Protein AF-A0A5B7EM79-F1 (afdb_monomer_lite)

Sequence (69 aa):
MPQRLKKDYNRVPLVISEDRKLFVGMLSKQQTEEDVRQLFQPYGNIEECTILRGPDGASKGRKQHDQPA

InterPro domains:
  IPR000504 RNA recognition motif domain [PF00076] (22-61)
  IPR000504 RNA recognition motif domain [PS50102] (20-61)
  IPR012677 Nucleotide-binding alpha-beta plait domain superfamily [G3DSA:3.30.70.330] (16-62)
  IPR035979 RNA-binding domain superfamily [SSF54928] (13-61)

Secondary structure (DSSP, 8-state):
--------GGGS-----S----------TT--HHHHHHHHGGG---S-------TT-------------

Radius of gyration: 22.81 Å; chains: 1; bounding box: 24×71×55 Å

Organism: Portunus trituberculatus (NCBI:txid210409)

pLDDT: mean 75.26, std 16.79, range [48.59, 97.0]

Foldseek 3Di:
DDDD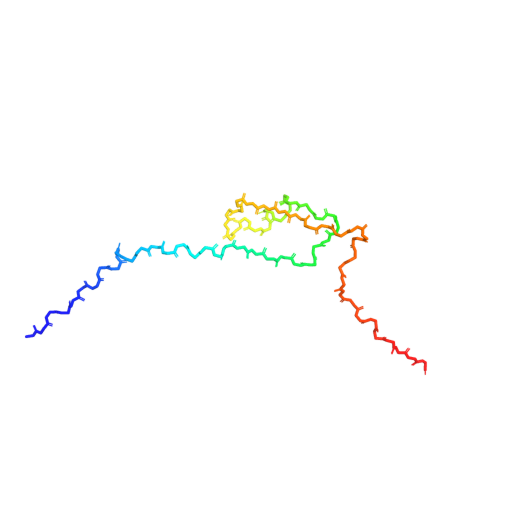DPPPPVPDPPPPPPPPDDDDPDDDPPDDQVNVQVVCVVVHGDPDDDDDADPVRDDPDDDPPDDDD

Structure (mmCIF, N/CA/C/O backbone):
data_AF-A0A5B7EM79-F1
#
_entry.id   AF-A0A5B7EM79-F1
#
loop_
_atom_site.group_PDB
_atom_site.id
_atom_site.type_symbol
_atom_site.label_atom_id
_atom_site.label_alt_id
_atom_site.label_comp_id
_atom_site.label_asym_id
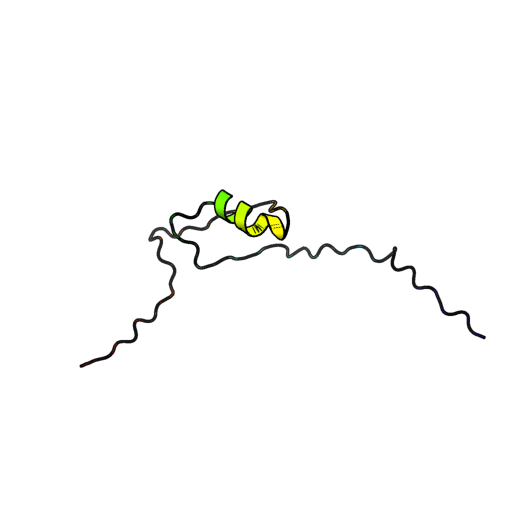_atom_site.label_entity_id
_atom_site.label_seq_id
_atom_site.pdbx_PDB_ins_code
_atom_site.Cartn_x
_atom_site.Cartn_y
_atom_site.Cartn_z
_atom_site.occupancy
_atom_site.B_iso_or_equiv
_atom_site.auth_seq_id
_atom_site.auth_comp_id
_atom_site.auth_asym_id
_atom_site.auth_atom_id
_atom_site.pdbx_PDB_model_num
ATOM 1 N N . MET A 1 1 ? 2.598 -35.284 -48.860 1.00 48.59 1 MET A N 1
ATOM 2 C CA . MET A 1 1 ? 1.868 -34.375 -47.947 1.00 48.59 1 MET A CA 1
ATOM 3 C C . MET A 1 1 ? 2.767 -34.074 -46.752 1.00 48.59 1 MET A C 1
ATOM 5 O O . MET A 1 1 ? 3.101 -35.025 -46.053 1.00 48.59 1 MET A O 1
ATOM 9 N N . PRO A 1 2 ? 3.243 -32.836 -46.536 1.00 52.25 2 PRO A N 1
ATOM 10 C CA . PRO A 1 2 ? 4.125 -32.547 -45.408 1.00 52.25 2 PRO A CA 1
ATOM 11 C C . PRO A 1 2 ? 3.339 -32.655 -44.095 1.00 52.25 2 PRO A C 1
ATOM 13 O O . PRO A 1 2 ? 2.310 -32.004 -43.919 1.00 52.25 2 PRO A O 1
ATOM 16 N N . GLN A 1 3 ? 3.799 -33.516 -43.185 1.00 53.72 3 GLN A N 1
ATOM 17 C CA . GLN A 1 3 ? 3.221 -33.643 -41.849 1.00 53.72 3 GLN A CA 1
ATOM 18 C C . GLN A 1 3 ? 3.536 -32.372 -41.057 1.00 53.72 3 GLN A C 1
ATOM 20 O O . GLN A 1 3 ? 4.691 -32.034 -40.809 1.00 53.72 3 GLN A O 1
ATOM 25 N N . ARG A 1 4 ? 2.479 -31.637 -40.709 1.00 63.34 4 ARG A N 1
ATOM 26 C CA . ARG A 1 4 ? 2.529 -30.400 -39.931 1.00 63.34 4 ARG A CA 1
ATOM 27 C C . ARG A 1 4 ? 3.197 -30.691 -38.584 1.00 63.34 4 ARG A C 1
ATOM 29 O O . ARG A 1 4 ? 2.659 -31.451 -37.783 1.00 63.34 4 ARG A O 1
ATOM 36 N N . LEU A 1 5 ? 4.369 -30.097 -38.364 1.00 63.62 5 LEU A N 1
ATOM 37 C CA . LEU A 1 5 ? 5.135 -30.194 -37.124 1.00 63.62 5 LEU A CA 1
ATOM 38 C C . LEU A 1 5 ? 4.241 -29.765 -35.949 1.00 63.62 5 LEU A C 1
ATOM 40 O O . LEU A 1 5 ? 3.823 -28.606 -35.870 1.00 63.62 5 LEU A O 1
ATOM 44 N N . LYS A 1 6 ? 3.912 -30.706 -35.059 1.00 62.50 6 LYS A N 1
ATOM 45 C CA . LYS A 1 6 ? 3.244 -30.413 -33.789 1.00 62.50 6 LYS A CA 1
ATOM 46 C C . LYS A 1 6 ? 4.260 -29.654 -32.938 1.00 62.50 6 LYS A C 1
ATOM 48 O O . LYS A 1 6 ? 5.183 -30.256 -32.416 1.00 62.50 6 LYS A O 1
ATOM 53 N N . LYS A 1 7 ? 4.158 -28.323 -32.875 1.00 56.47 7 LYS A N 1
ATOM 54 C CA . LYS A 1 7 ? 4.954 -27.526 -31.934 1.00 56.47 7 LYS A CA 1
ATOM 55 C C . LYS A 1 7 ? 4.543 -27.945 -30.525 1.00 56.47 7 LYS A C 1
ATOM 57 O O . LYS A 1 7 ? 3.432 -27.628 -30.104 1.00 56.47 7 LYS A O 1
ATOM 62 N N . ASP A 1 8 ? 5.413 -28.668 -29.830 1.00 63.59 8 ASP A N 1
ATOM 63 C CA . ASP A 1 8 ? 5.232 -29.058 -28.435 1.00 63.59 8 ASP A CA 1
ATOM 64 C C . ASP A 1 8 ? 5.200 -27.805 -27.545 1.00 63.59 8 ASP A C 1
ATOM 66 O O . ASP A 1 8 ? 6.219 -27.343 -27.031 1.00 63.59 8 ASP A O 1
ATOM 70 N N . TYR A 1 9 ? 4.008 -27.231 -27.366 1.00 57.84 9 TYR A N 1
ATOM 71 C CA . TYR A 1 9 ? 3.767 -26.050 -26.526 1.00 57.84 9 TYR A CA 1
ATOM 72 C C . TYR A 1 9 ? 4.154 -26.268 -25.052 1.00 57.84 9 TYR A C 1
ATOM 74 O 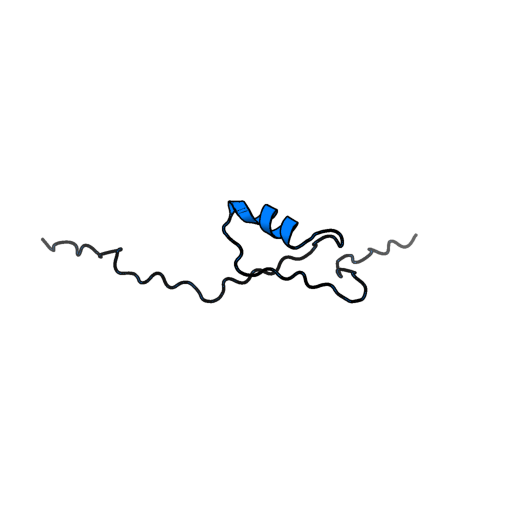O . TYR A 1 9 ? 4.298 -25.304 -24.313 1.00 57.84 9 TYR A O 1
ATOM 82 N N . ASN A 1 10 ? 4.384 -27.517 -24.636 1.00 64.88 10 ASN A N 1
ATOM 83 C CA . ASN A 1 10 ? 4.875 -27.878 -23.303 1.00 64.88 10 ASN A CA 1
ATOM 84 C C . ASN A 1 10 ? 6.373 -27.603 -23.080 1.00 64.88 10 ASN A C 1
ATOM 86 O O . ASN A 1 10 ? 6.862 -27.819 -21.975 1.00 64.88 10 ASN A O 1
ATOM 90 N N . ARG A 1 11 ? 7.121 -27.158 -24.102 1.00 64.44 11 ARG A N 1
ATOM 91 C CA . ARG A 1 11 ? 8.567 -26.894 -23.990 1.00 64.44 11 ARG A CA 1
ATOM 92 C C . ARG A 1 11 ? 8.941 -25.416 -24.079 1.00 64.44 11 ARG A C 1
ATOM 94 O O . ARG A 1 11 ? 10.115 -25.106 -24.267 1.00 64.44 11 ARG A O 1
ATOM 101 N N . VAL A 1 12 ? 7.975 -24.505 -23.951 1.00 61.72 12 VAL A N 1
ATOM 102 C CA . VAL A 1 12 ? 8.307 -23.102 -23.683 1.00 61.72 12 VAL A CA 1
ATOM 103 C C . VAL A 1 12 ? 8.654 -23.000 -22.195 1.00 61.72 12 VAL A C 1
ATOM 105 O O . VAL A 1 12 ? 7.779 -23.247 -21.366 1.00 61.72 12 VAL A O 1
ATOM 108 N N . PRO A 1 13 ? 9.914 -22.722 -21.806 1.00 64.06 13 PRO A N 1
ATOM 109 C CA . PRO A 1 13 ? 10.185 -22.388 -20.419 1.00 64.06 13 PRO A CA 1
ATOM 110 C C . PRO A 1 13 ? 9.309 -21.184 -20.082 1.00 64.06 13 PRO A C 1
ATOM 112 O O . PRO A 1 13 ? 9.317 -20.190 -20.813 1.00 64.06 13 PRO A O 1
ATOM 115 N N . LEU A 1 14 ? 8.511 -21.305 -19.019 1.00 62.97 14 LEU A N 1
ATOM 116 C CA . LEU A 1 14 ? 7.792 -20.176 -18.448 1.00 62.97 14 LEU A CA 1
ATOM 117 C C . LEU A 1 14 ? 8.861 -19.206 -17.952 1.00 62.97 14 LEU A C 1
ATOM 119 O O . LEU A 1 14 ? 9.356 -19.323 -16.835 1.00 62.97 14 LEU A O 1
ATOM 123 N N . VAL A 1 15 ? 9.288 -18.304 -18.831 1.00 61.66 15 VAL A N 1
ATOM 124 C CA . VAL A 1 15 ? 10.104 -17.157 -18.467 1.00 61.66 15 VAL A CA 1
ATOM 125 C C . VAL A 1 15 ? 9.244 -16.321 -17.530 1.00 61.66 15 VAL A C 1
ATOM 127 O O . VAL A 1 15 ? 8.373 -15.569 -17.957 1.00 61.66 15 VAL A O 1
ATOM 130 N N . ILE A 1 16 ? 9.415 -16.535 -16.226 1.00 63.34 16 ILE A N 1
ATOM 131 C CA . ILE A 1 16 ? 8.868 -15.651 -15.208 1.00 63.34 16 ILE A CA 1
ATOM 132 C C . ILE A 1 16 ? 9.604 -14.329 -15.423 1.00 63.34 16 ILE A C 1
ATOM 134 O O . ILE A 1 16 ? 10.773 -14.226 -15.064 1.00 63.34 16 ILE A O 1
ATOM 138 N N . SER A 1 17 ? 8.967 -13.362 -16.089 1.00 65.94 17 SER A N 1
ATOM 139 C CA . SER A 1 17 ? 9.521 -12.013 -16.230 1.00 65.94 17 SER A CA 1
ATOM 140 C C . SER A 1 17 ? 10.000 -11.534 -14.859 1.00 65.94 17 SER A C 1
ATOM 142 O O . SER A 1 17 ? 9.226 -11.554 -13.903 1.00 65.94 17 SER A O 1
ATOM 144 N N . GLU A 1 18 ? 11.272 -11.145 -14.749 1.00 65.31 18 GLU A N 1
ATOM 145 C CA . GLU A 1 18 ? 11.874 -10.731 -13.470 1.00 65.31 18 GLU A CA 1
ATOM 146 C C . GLU A 1 18 ? 11.252 -9.441 -12.908 1.00 65.31 18 GLU A C 1
ATOM 148 O O . GLU A 1 18 ? 11.365 -9.160 -11.717 1.00 65.31 18 GLU A O 1
ATOM 153 N N . ASP A 1 19 ? 10.511 -8.695 -13.727 1.00 66.94 19 ASP A N 1
ATOM 154 C CA . ASP A 1 19 ? 9.802 -7.487 -13.316 1.00 66.94 19 ASP A CA 1
ATOM 155 C C . ASP A 1 19 ? 8.370 -7.807 -12.849 1.00 66.94 19 ASP A C 1
ATOM 157 O O . ASP A 1 19 ? 7.397 -7.701 -13.593 1.00 66.94 19 ASP A O 1
ATOM 161 N N . ARG A 1 20 ? 8.236 -8.260 -11.596 1.00 79.81 20 ARG A N 1
ATOM 162 C CA . ARG A 1 20 ? 6.937 -8.484 -10.919 1.00 79.81 20 ARG A CA 1
ATOM 163 C C . ARG A 1 20 ? 6.661 -7.441 -9.835 1.00 79.81 20 ARG A C 1
ATOM 165 O O . ARG A 1 20 ? 6.023 -7.746 -8.829 1.00 79.81 20 ARG A O 1
ATOM 172 N N . LYS A 1 21 ? 7.169 -6.217 -10.003 1.00 86.88 21 LYS A N 1
ATOM 173 C CA . LYS A 1 21 ? 7.014 -5.139 -9.019 1.00 86.88 21 LYS A CA 1
ATOM 174 C C . LYS A 1 21 ? 5.951 -4.140 -9.466 1.00 86.88 21 LYS A C 1
ATOM 176 O O . LYS A 1 21 ? 6.044 -3.560 -10.540 1.00 86.88 21 LYS A O 1
ATOM 181 N N . LEU A 1 22 ? 4.957 -3.906 -8.613 1.00 89.44 22 LEU A N 1
ATOM 182 C CA . LEU A 1 22 ? 3.912 -2.905 -8.837 1.00 89.44 22 LEU A CA 1
ATOM 183 C C . LEU A 1 22 ? 4.150 -1.675 -7.955 1.00 89.44 22 LEU A C 1
ATOM 185 O O . LEU A 1 22 ? 4.551 -1.800 -6.799 1.00 89.44 22 LEU A O 1
ATOM 189 N N . PHE A 1 23 ? 3.853 -0.487 -8.487 1.00 90.88 23 PHE A N 1
ATOM 190 C CA . PHE A 1 23 ? 3.826 0.763 -7.725 1.00 90.88 23 PHE A CA 1
ATOM 191 C C . PHE A 1 23 ? 2.389 1.272 -7.640 1.00 90.88 23 PHE A C 1
ATOM 193 O O . PHE A 1 23 ? 1.781 1.607 -8.656 1.00 90.88 23 PHE A O 1
ATOM 200 N N . VAL A 1 24 ? 1.848 1.336 -6.423 1.00 90.50 24 VAL A N 1
ATOM 201 C CA . VAL A 1 24 ? 0.473 1.780 -6.164 1.00 90.50 24 VAL A CA 1
ATOM 202 C C . VAL A 1 24 ? 0.512 3.157 -5.506 1.00 90.50 24 VAL A C 1
ATOM 204 O O . VAL A 1 24 ? 1.040 3.320 -4.408 1.00 90.50 24 VAL A O 1
ATOM 207 N N . GLY A 1 25 ? -0.018 4.163 -6.201 1.00 91.00 25 GLY A N 1
ATOM 208 C CA . GLY A 1 25 ? -0.155 5.525 -5.684 1.00 91.00 25 GLY A CA 1
ATOM 209 C C . GLY A 1 25 ? -1.503 5.763 -5.003 1.00 91.00 25 GLY A C 1
ATOM 210 O O . GLY A 1 25 ? -2.395 4.923 -5.049 1.00 91.00 25 GLY A O 1
ATOM 211 N N . MET A 1 26 ? -1.668 6.951 -4.416 1.00 88.75 26 MET A N 1
ATOM 212 C CA . MET A 1 26 ? -2.944 7.420 -3.844 1.00 88.75 26 MET A CA 1
ATOM 213 C C . MET A 1 26 ? -3.501 6.562 -2.695 1.00 88.75 26 MET A C 1
ATOM 215 O O . MET A 1 26 ? -4.692 6.624 -2.394 1.00 88.75 26 MET A O 1
ATOM 219 N N . LEU A 1 27 ? -2.648 5.801 -2.007 1.00 89.06 27 LEU A N 1
ATOM 220 C CA . LEU A 1 27 ? -3.037 5.128 -0.772 1.00 89.06 27 LEU A CA 1
ATOM 221 C C . LEU A 1 27 ? -3.326 6.167 0.321 1.00 89.06 27 LEU A C 1
ATOM 223 O O . LEU A 1 27 ? -2.555 7.104 0.543 1.00 89.06 27 LEU A O 1
ATOM 227 N N . SER A 1 28 ? -4.453 5.998 1.013 1.00 88.06 28 SER A N 1
ATOM 228 C CA . SER A 1 28 ? -4.776 6.800 2.196 1.00 88.06 28 SER A CA 1
ATOM 229 C C . SER A 1 28 ? -3.743 6.565 3.304 1.00 88.06 28 SER A C 1
ATOM 231 O O . SER A 1 28 ? -3.228 5.461 3.454 1.00 88.06 28 SER A O 1
ATOM 233 N N . LYS A 1 29 ? -3.492 7.576 4.150 1.00 85.75 29 LYS A N 1
ATOM 234 C CA . LYS A 1 29 ? -2.581 7.466 5.311 1.00 85.75 29 LYS A CA 1
ATOM 235 C C . LYS A 1 29 ? -2.982 6.357 6.294 1.00 85.75 29 LYS A C 1
ATOM 237 O O . LYS A 1 29 ? -2.138 5.880 7.050 1.00 85.75 29 LYS A O 1
ATOM 242 N N . GLN A 1 30 ? -4.263 5.991 6.307 1.00 91.00 30 GLN A N 1
ATOM 243 C CA . GLN A 1 30 ? -4.806 4.954 7.183 1.00 91.00 30 GLN A CA 1
ATOM 244 C C . GLN A 1 30 ? -4.599 3.536 6.636 1.00 91.00 30 GLN A C 1
ATOM 246 O O . GLN A 1 30 ? -4.633 2.598 7.419 1.00 91.00 30 GLN A O 1
ATOM 251 N N . GLN A 1 31 ? -4.381 3.383 5.324 1.00 92.88 31 GLN A N 1
ATOM 252 C CA . GLN A 1 31 ? -4.257 2.073 4.685 1.00 92.88 31 GLN A CA 1
ATOM 253 C C . GLN A 1 31 ? -2.970 1.372 5.127 1.00 92.88 31 GLN A C 1
ATOM 255 O O . GLN A 1 31 ? -1.888 1.976 5.183 1.00 92.88 31 GLN A O 1
ATOM 260 N N . THR A 1 32 ? -3.112 0.095 5.453 1.00 94.25 32 THR A N 1
ATOM 261 C CA . THR A 1 32 ? -2.051 -0.795 5.917 1.00 94.25 32 THR A CA 1
ATOM 262 C C . THR A 1 32 ? -1.664 -1.793 4.831 1.00 94.25 32 THR A C 1
ATOM 264 O O . THR A 1 32 ? -2.337 -1.939 3.812 1.00 94.25 32 THR A O 1
ATOM 267 N N . GLU A 1 33 ? -0.548 -2.487 5.036 1.00 94.06 33 GLU A N 1
ATOM 268 C CA . GLU A 1 33 ? -0.102 -3.544 4.124 1.00 94.06 33 GLU A CA 1
ATOM 269 C C . GLU A 1 33 ? -1.118 -4.688 4.060 1.00 94.06 33 GLU A C 1
ATOM 271 O O . GLU A 1 33 ? -1.290 -5.293 3.006 1.00 94.06 33 GLU A O 1
ATOM 276 N N . GLU A 1 34 ? -1.835 -4.954 5.154 1.00 95.25 34 GLU A N 1
ATOM 277 C CA . GLU A 1 34 ? -2.893 -5.9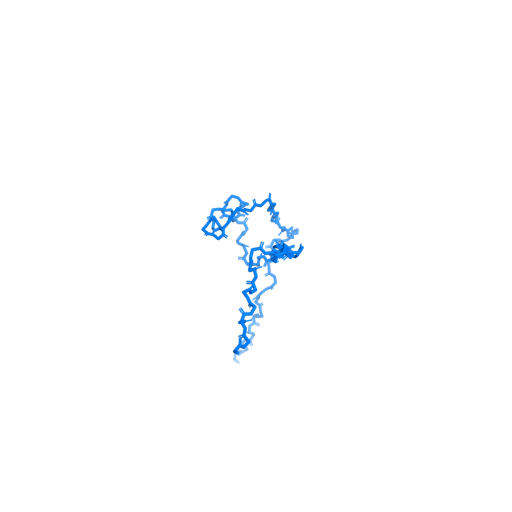60 5.181 1.00 95.25 34 GLU A CA 1
ATOM 278 C C . GLU A 1 34 ? -4.070 -5.566 4.283 1.00 95.25 34 GLU A C 1
ATOM 280 O O . GLU A 1 34 ? -4.518 -6.391 3.488 1.00 95.25 34 GLU A O 1
ATOM 285 N N . ASP A 1 35 ? -4.507 -4.303 4.327 1.00 95.00 35 ASP A N 1
ATOM 286 C CA . ASP A 1 35 ? -5.566 -3.805 3.441 1.00 95.00 35 ASP A CA 1
ATOM 287 C C . ASP A 1 35 ? -5.176 -3.963 1.961 1.00 95.00 35 ASP A C 1
ATOM 289 O O . ASP A 1 35 ? -5.975 -4.416 1.138 1.00 95.00 35 ASP A O 1
ATOM 293 N N . VAL A 1 36 ? -3.917 -3.651 1.620 1.00 94.44 36 VAL A N 1
ATOM 294 C CA . VAL A 1 36 ? -3.383 -3.841 0.262 1.00 94.44 36 VAL A CA 1
ATOM 295 C C . VAL A 1 36 ? -3.365 -5.325 -0.103 1.00 94.44 36 VAL A C 1
ATOM 297 O O . VAL A 1 36 ? -3.782 -5.695 -1.197 1.00 94.44 36 VAL A O 1
ATOM 300 N N . ARG A 1 37 ? -2.938 -6.209 0.801 1.00 95.00 37 ARG A N 1
ATOM 301 C CA . ARG A 1 37 ? -2.930 -7.654 0.535 1.00 95.00 37 ARG A CA 1
ATOM 302 C C . ARG A 1 37 ? -4.326 -8.205 0.297 1.00 95.00 37 ARG A C 1
ATOM 304 O O . ARG A 1 37 ? -4.510 -8.965 -0.650 1.00 95.00 37 ARG A O 1
ATOM 311 N N . GLN A 1 38 ? -5.304 -7.788 1.095 1.00 95.88 38 GLN A N 1
ATOM 312 C CA . GLN A 1 38 ? -6.700 -8.175 0.902 1.00 95.88 38 GLN A CA 1
ATOM 313 C C . GLN A 1 38 ? -7.246 -7.660 -0.433 1.00 95.88 38 GLN A C 1
ATOM 315 O O . GLN A 1 38 ? -7.869 -8.418 -1.174 1.00 95.88 38 GLN A O 1
ATOM 320 N N . LEU A 1 39 ? -6.953 -6.404 -0.785 1.00 94.75 39 LEU A N 1
ATOM 321 C CA . LEU A 1 39 ? -7.379 -5.807 -2.050 1.00 94.75 39 LEU A CA 1
ATOM 322 C C . LEU A 1 39 ? -6.829 -6.564 -3.269 1.00 94.75 39 LEU A C 1
ATOM 324 O O . LEU A 1 39 ? -7.523 -6.704 -4.277 1.00 94.75 39 LEU A O 1
ATOM 328 N N . PHE A 1 40 ? -5.588 -7.046 -3.183 1.00 94.81 40 PHE A N 1
ATOM 329 C CA . PHE A 1 40 ? -4.916 -7.730 -4.285 1.00 94.81 40 PHE A CA 1
ATOM 330 C C . PHE A 1 40 ? -5.089 -9.257 -4.288 1.00 94.81 40 PHE A C 1
ATOM 332 O O . PHE A 1 40 ? -4.740 -9.896 -5.280 1.00 94.81 40 PHE A O 1
ATOM 339 N N . GLN A 1 41 ? -5.681 -9.837 -3.239 1.00 94.75 41 GLN A N 1
ATOM 340 C CA . GLN A 1 41 ? -5.881 -11.283 -3.081 1.00 94.75 41 GLN A CA 1
ATOM 341 C C . GLN A 1 41 ? -6.524 -11.975 -4.302 1.00 94.75 41 GLN A C 1
ATOM 343 O O . GLN A 1 41 ? -6.055 -13.057 -4.664 1.00 94.75 41 GLN A O 1
ATOM 348 N N . PRO A 1 42 ? -7.520 -11.388 -4.998 1.00 97.00 42 PRO A N 1
ATOM 349 C CA . PRO A 1 42 ? -8.105 -12.006 -6.192 1.00 97.00 42 PRO A CA 1
ATOM 350 C C . PRO A 1 42 ? -7.149 -12.105 -7.390 1.00 97.00 42 PRO A C 1
ATOM 352 O O . PRO A 1 42 ? -7.375 -12.914 -8.287 1.00 97.00 42 PRO A O 1
ATOM 355 N N . TYR A 1 43 ? -6.096 -11.282 -7.428 1.00 92.06 43 TYR A N 1
ATOM 356 C CA . TYR A 1 43 ? -5.134 -11.224 -8.534 1.00 92.06 43 TYR A CA 1
ATOM 357 C C . TYR A 1 43 ? -3.889 -12.080 -8.282 1.00 92.06 43 TYR A C 1
ATOM 359 O O . TYR A 1 43 ? -3.109 -12.317 -9.205 1.00 92.06 43 TYR A O 1
ATOM 367 N N . GLY A 1 44 ? -3.706 -12.558 -7.050 1.00 91.12 44 GLY A N 1
ATOM 368 C CA . GLY A 1 44 ? -2.617 -13.443 -6.671 1.00 91.12 44 GLY A CA 1
ATOM 369 C C . GLY A 1 44 ? -2.072 -13.153 -5.279 1.00 91.12 44 GLY A C 1
ATOM 370 O O . GLY A 1 44 ? -2.532 -12.263 -4.564 1.00 91.12 44 GLY A O 1
ATOM 371 N N . ASN A 1 45 ? -1.061 -13.930 -4.897 1.00 91.50 45 ASN A N 1
ATOM 372 C CA . ASN A 1 45 ? -0.369 -13.737 -3.633 1.00 91.50 45 ASN A CA 1
ATOM 373 C C . ASN A 1 45 ? 0.692 -12.637 -3.761 1.00 91.50 45 ASN A C 1
ATOM 375 O O . ASN A 1 45 ? 1.462 -12.621 -4.722 1.00 91.50 45 ASN A O 1
ATOM 379 N N . ILE A 1 46 ? 0.756 -11.746 -2.773 1.00 93.44 46 ILE A N 1
ATOM 380 C CA . ILE A 1 46 ? 1.840 -10.768 -2.657 1.00 93.44 46 ILE A CA 1
ATOM 381 C C . ILE A 1 46 ? 2.942 -11.370 -1.787 1.00 93.44 46 ILE A C 1
ATOM 383 O O . ILE A 1 46 ? 2.730 -11.600 -0.592 1.00 93.44 46 ILE A O 1
ATOM 387 N N . GLU A 1 47 ? 4.110 -11.586 -2.392 1.00 91.12 47 GLU A N 1
ATOM 388 C CA . GLU A 1 47 ? 5.317 -12.083 -1.718 1.00 91.12 47 GLU A CA 1
ATOM 389 C C . GLU A 1 47 ? 5.899 -11.025 -0.769 1.00 91.12 47 GLU A C 1
ATOM 391 O O . GLU A 1 47 ? 6.163 -11.309 0.396 1.00 91.12 47 GLU A O 1
ATOM 396 N N . GLU A 1 48 ? 6.022 -9.782 -1.245 1.00 90.75 48 GLU A N 1
ATOM 397 C CA . GLU A 1 48 ? 6.551 -8.646 -0.486 1.00 90.75 48 GLU A CA 1
ATOM 398 C C . GLU A 1 48 ? 5.671 -7.408 -0.703 1.00 90.75 48 GLU A C 1
ATOM 400 O O . GLU A 1 48 ? 5.295 -7.081 -1.830 1.00 90.75 48 GLU A O 1
ATOM 405 N N . CYS A 1 49 ? 5.332 -6.716 0.384 1.00 93.19 49 CYS A N 1
ATOM 406 C CA . CYS A 1 49 ? 4.569 -5.474 0.372 1.00 93.19 49 CYS A CA 1
ATOM 407 C C . CYS A 1 49 ? 5.265 -4.483 1.300 1.00 93.19 49 CYS A C 1
ATOM 409 O O . CYS A 1 49 ? 5.602 -4.860 2.415 1.00 93.19 49 CYS A O 1
ATOM 411 N N . THR A 1 50 ? 5.450 -3.247 0.835 1.00 92.31 50 THR A N 1
ATOM 412 C CA . THR A 1 50 ? 6.014 -2.156 1.635 1.00 92.31 50 THR A CA 1
ATOM 413 C C . THR A 1 50 ? 5.267 -0.873 1.304 1.00 92.31 50 THR A C 1
ATOM 415 O O . THR A 1 50 ? 5.247 -0.445 0.146 1.00 92.31 50 THR A O 1
ATOM 418 N N . ILE A 1 51 ? 4.682 -0.215 2.307 1.00 92.31 51 ILE A N 1
ATOM 419 C CA . ILE A 1 51 ? 4.051 1.099 2.120 1.00 92.31 51 ILE A CA 1
ATOM 420 C C . ILE A 1 51 ? 5.074 2.203 2.385 1.00 92.31 51 ILE A C 1
ATOM 422 O O . ILE A 1 51 ? 5.439 2.490 3.524 1.00 92.31 51 ILE A O 1
ATOM 426 N N . LEU A 1 52 ? 5.498 2.876 1.315 1.00 90.06 52 LEU A N 1
ATOM 427 C CA . LEU A 1 52 ? 6.363 4.048 1.411 1.00 90.06 52 LEU A CA 1
ATOM 428 C C . LEU A 1 52 ? 5.553 5.261 1.888 1.00 90.06 52 LEU A C 1
ATOM 430 O O . LEU A 1 52 ? 4.614 5.697 1.222 1.00 90.06 52 LEU A O 1
ATOM 434 N N . ARG A 1 53 ? 5.932 5.833 3.036 1.00 86.00 53 ARG A N 1
ATOM 435 C CA . ARG A 1 53 ? 5.320 7.045 3.600 1.00 86.00 53 ARG A CA 1
ATOM 436 C C . ARG A 1 53 ? 6.360 8.162 3.656 1.00 86.00 53 ARG A C 1
ATOM 438 O O . ARG A 1 53 ? 7.429 7.981 4.228 1.00 86.00 53 ARG A O 1
ATOM 445 N N . GLY A 1 54 ? 6.051 9.310 3.053 1.00 74.75 54 GLY A N 1
ATOM 446 C CA . GLY A 1 54 ? 6.876 10.515 3.190 1.00 74.75 54 GLY A CA 1
ATOM 447 C C . GLY A 1 54 ? 6.736 11.142 4.588 1.00 74.75 54 GLY A C 1
ATOM 448 O O . GLY A 1 54 ? 5.689 10.953 5.215 1.00 74.75 54 GLY A O 1
ATOM 449 N N . PRO A 1 55 ? 7.734 11.908 5.068 1.00 66.12 55 PRO A N 1
ATOM 450 C CA . PRO A 1 55 ? 7.739 12.504 6.414 1.00 66.12 55 PRO A CA 1
ATOM 451 C C . PRO A 1 55 ? 6.549 13.444 6.693 1.00 66.12 55 PRO A C 1
ATOM 453 O O . PRO A 1 55 ? 6.124 13.609 7.831 1.00 66.12 55 PRO A O 1
ATOM 456 N N . ASP A 1 56 ? 5.960 14.004 5.644 1.00 63.03 56 ASP A N 1
ATOM 457 C CA . ASP A 1 56 ? 4.842 14.950 5.653 1.00 63.03 56 ASP A CA 1
ATOM 458 C C . ASP A 1 56 ? 3.502 14.297 5.228 1.00 63.03 56 ASP A C 1
ATOM 460 O O . ASP A 1 56 ? 2.421 14.892 5.305 1.00 63.03 56 ASP A O 1
ATOM 464 N N . GLY A 1 57 ? 3.532 13.021 4.822 1.00 57.31 57 GLY A N 1
ATOM 465 C CA . GLY A 1 57 ? 2.361 12.227 4.441 1.00 57.31 57 GLY A CA 1
ATOM 466 C C . GLY A 1 57 ? 1.530 12.785 3.270 1.00 57.31 57 GLY A C 1
ATOM 467 O O . GLY A 1 57 ? 0.428 12.299 3.020 1.00 57.31 57 GLY A O 1
ATOM 468 N N . ALA A 1 58 ? 1.995 13.809 2.558 1.00 54.94 58 ALA A N 1
ATOM 469 C CA . ALA A 1 58 ? 1.255 14.412 1.456 1.00 54.94 58 ALA A CA 1
ATOM 470 C C . ALA A 1 58 ? 1.627 13.751 0.118 1.00 54.94 58 ALA A C 1
ATOM 472 O O . ALA A 1 58 ? 2.767 13.830 -0.335 1.00 54.94 58 ALA A O 1
ATOM 473 N N . SER A 1 59 ? 0.653 13.129 -0.555 1.00 56.25 59 SER A N 1
ATOM 474 C CA . SER A 1 59 ? 0.798 12.762 -1.970 1.00 56.25 59 SER A CA 1
ATOM 475 C C . SER A 1 59 ? 0.601 14.011 -2.832 1.00 56.25 59 SER A C 1
ATOM 477 O O . SER A 1 59 ? -0.459 14.638 -2.802 1.00 56.25 59 SER A O 1
ATOM 479 N N . LYS A 1 60 ? 1.628 14.396 -3.597 1.00 53.59 60 LYS A N 1
ATOM 480 C CA . LYS A 1 60 ? 1.587 15.538 -4.526 1.00 53.59 60 LYS A CA 1
ATOM 481 C C . LYS A 1 60 ? 0.600 15.236 -5.661 1.00 53.59 60 LYS A C 1
ATOM 483 O O . LYS A 1 60 ? 0.935 14.490 -6.573 1.00 53.59 60 LYS A O 1
ATOM 488 N N . GLY A 1 61 ? -0.614 15.792 -5.597 1.00 54.91 61 GLY A N 1
ATOM 489 C CA . GLY A 1 61 ? -1.672 15.446 -6.558 1.00 54.91 61 GLY A CA 1
ATOM 490 C C . GLY A 1 61 ? -2.798 16.458 -6.796 1.00 54.91 61 GLY A C 1
ATOM 491 O O . GLY A 1 61 ? -3.741 16.116 -7.498 1.00 54.91 61 GLY A O 1
ATOM 492 N N . ARG A 1 62 ? -2.750 17.693 -6.278 1.00 50.38 62 ARG A N 1
ATOM 493 C CA . ARG A 1 62 ? -3.723 18.728 -6.681 1.00 50.38 62 ARG A CA 1
ATOM 494 C C . ARG A 1 62 ? -3.034 20.034 -7.044 1.00 50.38 62 ARG A C 1
ATOM 496 O O . ARG A 1 62 ? -2.533 20.743 -6.182 1.00 50.38 62 ARG A O 1
ATOM 503 N N . LYS A 1 63 ? -3.047 20.354 -8.340 1.00 52.28 63 LYS A N 1
ATOM 504 C CA . LYS A 1 63 ? -2.976 21.736 -8.815 1.00 52.28 63 LYS A CA 1
ATOM 505 C C . LYS A 1 63 ? -4.286 22.385 -8.364 1.00 52.28 63 LYS A C 1
ATOM 507 O O . LYS A 1 63 ? -5.344 22.042 -8.885 1.00 52.28 63 LYS A O 1
ATOM 512 N N . GLN A 1 64 ? -4.229 23.232 -7.344 1.00 55.94 64 GLN A N 1
ATOM 513 C CA . GLN A 1 64 ? -5.328 24.137 -7.035 1.00 55.94 64 GLN A CA 1
ATOM 514 C C . GLN A 1 64 ? -5.455 25.057 -8.251 1.00 55.94 64 GLN A C 1
ATOM 516 O O . GLN A 1 64 ? -4.504 25.751 -8.606 1.00 55.94 64 GLN A O 1
ATOM 521 N N . HIS A 1 65 ? -6.567 24.953 -8.971 1.00 53.69 65 HIS A N 1
ATOM 522 C CA . HIS A 1 65 ? -6.896 25.903 -10.018 1.00 53.69 65 HIS A CA 1
ATOM 523 C C . HIS A 1 65 ? -7.307 27.188 -9.301 1.00 53.69 65 HIS A C 1
ATOM 525 O O . HIS A 1 65 ? -8.407 27.272 -8.760 1.00 53.69 65 HIS A O 1
ATOM 531 N N . ASP A 1 66 ? -6.374 28.130 -9.218 1.00 58.59 66 ASP A N 1
ATOM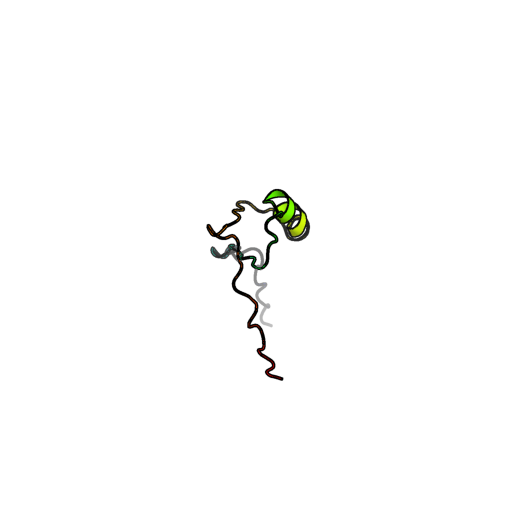 532 C CA . ASP A 1 66 ? -6.617 29.499 -8.777 1.00 58.59 66 ASP A CA 1
ATOM 533 C C . ASP A 1 66 ? -7.642 30.113 -9.746 1.00 58.59 66 ASP A C 1
ATOM 535 O O . ASP A 1 66 ? -7.337 30.363 -10.913 1.00 58.59 66 ASP A O 1
ATOM 539 N N . GLN A 1 67 ? -8.895 30.251 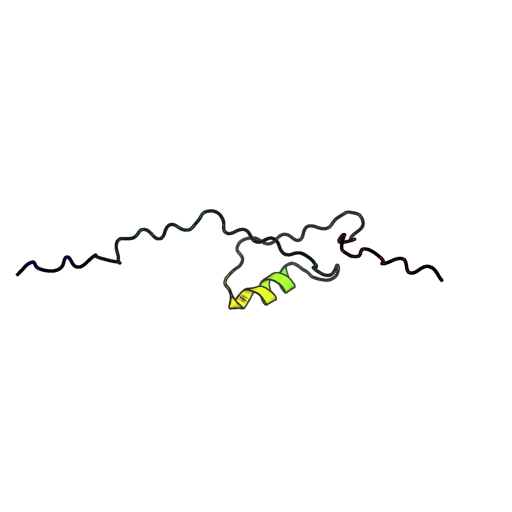-9.311 1.00 51.47 67 GLN A N 1
ATOM 540 C CA . GLN A 1 67 ? -9.838 31.170 -9.943 1.00 51.47 67 GLN A CA 1
ATOM 541 C C . GLN A 1 67 ? -9.726 32.495 -9.185 1.00 51.47 67 GLN A C 1
ATOM 543 O O . GLN A 1 67 ? -10.184 32.555 -8.041 1.00 51.47 67 GLN A O 1
ATOM 548 N N . PRO A 1 68 ? -9.114 33.540 -9.767 1.00 63.34 68 PRO A N 1
ATOM 549 C CA . PRO A 1 68 ? -9.291 34.883 -9.247 1.00 63.34 68 PRO A CA 1
ATOM 550 C C . PRO A 1 68 ? -10.717 35.376 -9.542 1.00 63.34 68 PRO A C 1
ATOM 552 O O . PRO A 1 68 ? -11.354 34.928 -10.497 1.00 63.34 68 PRO A O 1
ATOM 555 N N . ALA A 1 69 ? -11.177 36.257 -8.652 1.00 50.31 69 ALA A N 1
ATOM 556 C CA . ALA A 1 69 ? -12.495 36.888 -8.598 1.00 50.31 69 ALA A CA 1
ATOM 557 C C . ALA A 1 69 ? -12.930 37.601 -9.888 1.00 50.31 69 ALA A C 1
ATOM 559 O O . ALA A 1 69 ? -12.049 38.120 -10.612 1.00 50.31 69 ALA A O 1
#